Protein AF-A0A521XWM6-F1 (afdb_monomer_lite)

Structure (mmCIF, N/CA/C/O backbone):
data_AF-A0A521XWM6-F1
#
_entry.id   AF-A0A521XWM6-F1
#
loop_
_atom_site.group_PDB
_atom_site.id
_atom_site.type_symbol
_atom_site.label_atom_id
_atom_site.label_alt_id
_atom_site.label_comp_id
_atom_site.label_asym_id
_atom_site.label_entity_id
_atom_site.label_seq_id
_atom_site.pdbx_PDB_ins_code
_atom_site.Cartn_x
_atom_site.Cartn_y
_atom_site.Cartn_z
_atom_site.occupancy
_atom_site.B_iso_or_equiv
_atom_site.auth_seq_id
_atom_site.auth_comp_id
_atom_site.auth_asym_id
_atom_site.auth_atom_id
_atom_site.pdbx_PDB_model_num
ATOM 1 N N . MET A 1 1 ? 26.486 5.730 -2.552 1.00 58.91 1 MET A N 1
ATOM 2 C CA . MET A 1 1 ? 26.182 5.832 -1.107 1.00 58.91 1 MET A CA 1
ATOM 3 C C . MET A 1 1 ? 24.950 4.977 -0.850 1.00 58.91 1 MET A C 1
ATOM 5 O O . MET A 1 1 ? 23.990 5.140 -1.590 1.00 58.91 1 MET A O 1
ATOM 9 N N . ILE A 1 2 ? 24.988 4.027 0.088 1.00 68.50 2 ILE A N 1
ATOM 10 C CA . ILE A 1 2 ? 23.819 3.185 0.405 1.00 68.50 2 ILE A CA 1
ATOM 11 C C . ILE A 1 2 ? 22.972 3.941 1.436 1.00 68.50 2 ILE A C 1
ATOM 13 O O . ILE A 1 2 ? 23.490 4.347 2.475 1.00 68.50 2 ILE A O 1
ATOM 17 N N . LYS A 1 3 ? 21.696 4.186 1.127 1.00 70.00 3 LYS A N 1
ATOM 18 C CA . LYS A 1 3 ? 20.753 4.916 1.987 1.00 70.00 3 LYS A CA 1
ATOM 19 C C . LYS A 1 3 ? 20.138 3.929 2.991 1.00 70.00 3 LYS A C 1
ATOM 21 O O . LYS A 1 3 ? 19.485 2.985 2.572 1.00 70.00 3 LYS A O 1
ATOM 26 N N . LEU A 1 4 ? 20.383 4.120 4.293 1.00 76.81 4 LEU A N 1
ATOM 27 C 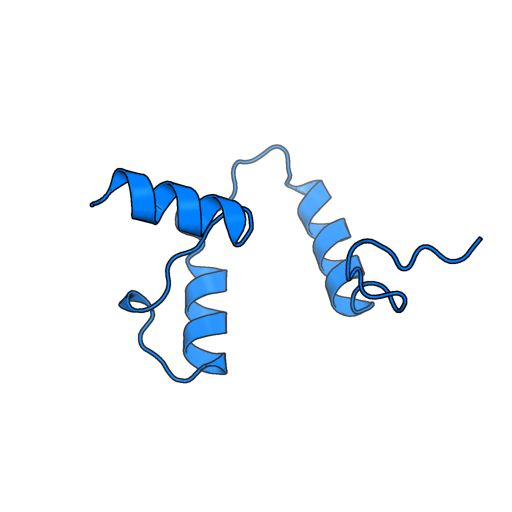CA . LEU A 1 4 ? 19.952 3.196 5.367 1.00 76.81 4 LEU A CA 1
ATOM 28 C C . LEU A 1 4 ? 19.133 3.865 6.488 1.00 76.81 4 LEU A C 1
ATOM 30 O O . LEU A 1 4 ? 18.746 3.203 7.441 1.00 76.81 4 LEU A O 1
ATOM 34 N N . ALA A 1 5 ? 18.869 5.171 6.406 1.00 82.69 5 ALA A N 1
ATOM 35 C CA . ALA A 1 5 ? 18.305 5.928 7.529 1.00 82.69 5 ALA A CA 1
ATOM 36 C C . ALA A 1 5 ? 16.776 5.804 7.693 1.00 82.69 5 ALA A C 1
ATOM 38 O O . ALA A 1 5 ? 16.259 6.127 8.756 1.00 82.69 5 ALA A O 1
ATOM 39 N N . ASN A 1 6 ? 16.055 5.348 6.662 1.00 85.50 6 ASN A N 1
ATOM 40 C CA . ASN A 1 6 ? 14.593 5.487 6.583 1.00 85.50 6 ASN A CA 1
ATOM 41 C C . ASN A 1 6 ? 13.824 4.151 6.595 1.00 85.50 6 ASN A C 1
ATOM 43 O O . ASN A 1 6 ? 12.645 4.136 6.259 1.00 85.50 6 ASN A O 1
ATOM 47 N N . ASN A 1 7 ? 14.473 3.028 6.932 1.00 89.62 7 ASN A N 1
ATOM 48 C CA . ASN A 1 7 ? 13.870 1.681 6.891 1.00 89.62 7 ASN A CA 1
ATOM 49 C C . ASN A 1 7 ? 13.305 1.275 5.508 1.00 89.62 7 ASN A C 1
ATOM 51 O O . ASN A 1 7 ? 12.426 0.421 5.410 1.00 89.62 7 ASN A O 1
ATOM 55 N N . GLU A 1 8 ? 13.807 1.880 4.428 1.00 91.81 8 GLU A N 1
ATOM 56 C CA . GLU A 1 8 ? 13.474 1.503 3.052 1.00 91.81 8 GLU A CA 1
ATOM 57 C C . GLU A 1 8 ? 14.078 0.122 2.739 1.00 91.81 8 GLU A C 1
ATOM 59 O O . GLU A 1 8 ? 15.207 -0.174 3.133 1.00 91.81 8 GLU A O 1
ATOM 64 N N . ASN A 1 9 ? 13.351 -0.730 2.010 1.00 90.44 9 ASN A N 1
ATOM 65 C CA . ASN A 1 9 ? 13.885 -2.023 1.581 1.00 90.44 9 ASN A CA 1
ATOM 66 C C . ASN A 1 9 ? 14.914 -1.824 0.445 1.00 90.44 9 ASN A C 1
ATOM 68 O O . ASN A 1 9 ? 14.514 -1.428 -0.655 1.00 90.44 9 ASN A O 1
ATOM 72 N N . PRO A 1 10 ? 16.210 -2.142 0.647 1.00 90.12 10 PRO A N 1
ATOM 73 C CA . PRO A 1 10 ? 17.244 -1.919 -0.364 1.00 90.12 10 PRO A CA 1
ATOM 74 C C . PRO A 1 10 ? 17.126 -2.852 -1.577 1.00 90.12 10 PRO A C 1
ATOM 76 O O . PRO A 1 10 ? 17.746 -2.585 -2.603 1.00 90.12 10 PRO A O 1
ATOM 79 N N . LEU A 1 11 ? 16.344 -3.934 -1.481 1.00 92.31 11 LEU A N 1
ATOM 80 C CA . LEU A 1 11 ? 16.103 -4.861 -2.591 1.00 92.31 11 LEU A CA 1
ATOM 81 C C . LEU A 1 11 ? 15.151 -4.283 -3.648 1.00 92.31 11 LEU A C 1
ATOM 83 O O . LEU A 1 11 ? 15.084 -4.804 -4.759 1.00 92.31 11 LEU A O 1
ATOM 87 N N . GLY A 1 12 ? 14.418 -3.218 -3.310 1.00 92.38 12 GLY A N 1
ATOM 88 C CA . GLY A 1 12 ? 13.339 -2.707 -4.144 1.00 92.38 12 GLY A CA 1
ATOM 89 C C . GLY A 1 12 ? 12.092 -3.606 -4.135 1.00 92.38 12 GLY A C 1
ATOM 90 O O . GLY A 1 12 ? 12.009 -4.576 -3.375 1.00 92.38 12 GLY A O 1
ATOM 91 N N . PRO A 1 13 ? 11.074 -3.259 -4.940 1.00 95.25 13 PRO A N 1
ATOM 92 C CA . PRO A 1 13 ? 9.846 -4.036 -5.043 1.00 95.25 13 PRO A CA 1
ATOM 93 C C . PRO A 1 13 ? 10.059 -5.334 -5.834 1.00 95.25 13 PRO A C 1
ATOM 95 O O . PRO A 1 13 ? 11.002 -5.473 -6.610 1.00 95.25 13 PRO A O 1
ATOM 98 N N . SER A 1 14 ? 9.120 -6.271 -5.693 1.00 97.56 14 SER A N 1
ATOM 99 C CA . SER A 1 14 ? 9.051 -7.457 -6.554 1.00 97.56 14 SER A CA 1
ATOM 100 C C . SER A 1 14 ? 9.018 -7.062 -8.044 1.00 97.56 14 SER A C 1
ATOM 102 O O . SER A 1 14 ? 8.264 -6.149 -8.398 1.00 97.56 14 SER A O 1
ATOM 104 N N . PRO A 1 15 ? 9.733 -7.770 -8.944 1.00 97.81 15 PRO A N 1
ATOM 105 C CA . PRO A 1 15 ? 9.647 -7.535 -10.388 1.00 97.81 15 PRO A CA 1
ATOM 106 C C . PRO A 1 15 ? 8.215 -7.622 -10.938 1.00 97.81 15 PRO A C 1
ATOM 108 O O . PRO A 1 15 ? 7.846 -6.858 -11.827 1.00 97.81 15 PRO A O 1
ATOM 111 N N . LEU A 1 16 ? 7.383 -8.505 -10.371 1.00 98.06 16 LEU A N 1
ATOM 112 C CA . LEU A 1 16 ? 5.969 -8.630 -10.743 1.00 98.06 16 LEU A CA 1
ATOM 113 C C . LEU A 1 16 ? 5.159 -7.398 -10.323 1.00 98.06 16 LEU A C 1
ATOM 115 O O . LEU A 1 16 ? 4.318 -6.922 -11.082 1.00 98.06 16 LEU A O 1
ATOM 119 N N . ALA A 1 17 ? 5.440 -6.853 -9.136 1.00 96.94 17 ALA A N 1
ATOM 120 C CA . ALA A 1 17 ? 4.789 -5.638 -8.653 1.00 96.94 17 ALA A CA 1
ATOM 121 C C . ALA A 1 17 ? 5.193 -4.418 -9.493 1.00 96.94 17 ALA A C 1
ATOM 123 O O . ALA A 1 17 ? 4.349 -3.581 -9.803 1.00 96.94 17 ALA A O 1
ATOM 124 N N . LEU A 1 18 ? 6.461 -4.341 -9.911 1.00 97.88 18 LEU A N 1
ATOM 125 C CA . LEU A 1 18 ? 6.940 -3.278 -10.792 1.00 97.88 18 LEU A CA 1
ATOM 126 C C . LEU A 1 18 ? 6.245 -3.320 -12.162 1.00 97.88 18 LEU A C 1
ATOM 128 O O . LEU A 1 18 ? 5.778 -2.285 -12.632 1.00 97.88 18 LEU A O 1
ATOM 132 N N . ALA A 1 19 ? 6.127 -4.503 -12.773 1.00 98.00 19 ALA A N 1
ATOM 133 C CA . ALA A 1 19 ? 5.420 -4.671 -14.043 1.00 98.00 19 ALA A CA 1
ATOM 134 C C . ALA A 1 19 ? 3.930 -4.296 -13.929 1.00 98.00 19 ALA A C 1
ATOM 136 O O . ALA A 1 19 ? 3.409 -3.564 -14.770 1.00 98.00 19 ALA A O 1
ATOM 137 N N . ALA A 1 20 ? 3.254 -4.731 -12.859 1.00 96.44 20 ALA A N 1
ATOM 138 C CA . ALA A 1 20 ? 1.858 -4.373 -12.602 1.00 96.44 20 ALA A CA 1
ATOM 139 C C . ALA A 1 20 ? 1.674 -2.856 -12.406 1.00 96.44 20 ALA A C 1
ATOM 141 O O . ALA A 1 20 ? 0.750 -2.269 -12.968 1.00 96.44 20 ALA A O 1
ATOM 142 N N . ALA A 1 21 ? 2.581 -2.204 -11.669 1.00 96.38 21 ALA A N 1
ATOM 143 C CA . ALA A 1 21 ? 2.556 -0.757 -11.473 1.00 96.38 21 ALA A CA 1
ATOM 144 C C . ALA A 1 21 ? 2.735 0.003 -12.796 1.00 96.38 21 ALA A C 1
ATOM 146 O O . ALA A 1 21 ? 1.986 0.936 -13.071 1.00 96.38 21 ALA A O 1
ATOM 147 N N . GLN A 1 22 ? 3.677 -0.420 -13.645 1.00 97.12 22 GLN A N 1
ATOM 148 C CA . GLN A 1 22 ? 3.876 0.173 -14.972 1.00 97.12 22 GLN A CA 1
ATOM 149 C C . GLN A 1 22 ? 2.627 0.049 -15.848 1.00 97.12 22 GLN A C 1
ATOM 151 O O . GLN A 1 22 ? 2.243 1.015 -16.505 1.00 97.12 22 GLN A O 1
ATOM 156 N N . GLN A 1 23 ? 1.958 -1.105 -15.821 1.00 96.56 23 GLN A N 1
ATOM 157 C CA . GLN A 1 23 ? 0.719 -1.309 -16.564 1.00 96.56 23 GLN A CA 1
ATOM 158 C C . GLN A 1 23 ? -0.414 -0.405 -16.053 1.00 96.56 23 GLN A C 1
ATOM 160 O O . GLN A 1 23 ? -1.137 0.183 -16.856 1.00 96.56 23 GLN A O 1
ATOM 165 N N . ALA A 1 24 ? -0.547 -0.246 -14.732 1.00 94.50 24 ALA A N 1
ATOM 166 C CA . ALA A 1 24 ? -1.571 0.604 -14.124 1.00 94.50 24 ALA A CA 1
ATOM 167 C C . ALA A 1 24 ? -1.421 2.092 -14.500 1.00 94.50 24 ALA A C 1
ATOM 169 O O . ALA A 1 24 ? -2.418 2.812 -14.586 1.00 94.50 24 ALA A O 1
ATOM 170 N N . LEU A 1 25 ? -0.197 2.559 -14.785 1.00 96.19 25 LEU A N 1
ATOM 171 C CA . LEU A 1 25 ? 0.045 3.942 -15.215 1.00 96.19 25 LEU A CA 1
ATOM 172 C C . LEU A 1 25 ? -0.645 4.287 -16.542 1.00 96.19 25 LEU A C 1
ATOM 174 O O . LEU A 1 25 ? -1.029 5.442 -16.732 1.00 96.19 25 LEU A O 1
ATOM 178 N N . ILE A 1 26 ? -0.856 3.314 -17.435 1.00 96.88 26 ILE A N 1
ATOM 179 C CA . ILE A 1 26 ? -1.501 3.536 -18.741 1.00 96.88 26 ILE A CA 1
ATOM 180 C C . ILE A 1 26 ? -2.942 4.048 -18.563 1.00 96.88 26 ILE A C 1
ATOM 182 O O . ILE A 1 26 ? -3.393 4.923 -19.302 1.00 96.88 26 ILE A O 1
ATOM 186 N N . SER A 1 27 ? -3.651 3.566 -17.541 1.00 94.06 27 SER A N 1
ATOM 187 C CA . SER A 1 27 ? -5.026 3.967 -17.217 1.00 94.06 27 SER A CA 1
ATOM 188 C C . SER A 1 27 ? -5.121 5.029 -16.114 1.00 94.06 27 SER A C 1
ATOM 190 O O . SER A 1 27 ? -6.218 5.310 -15.641 1.00 94.06 27 SER A O 1
ATOM 192 N N . SER A 1 28 ? -4.009 5.654 -15.711 1.00 93.56 28 SER A N 1
ATOM 193 C CA . SER A 1 28 ? -3.966 6.609 -14.582 1.00 93.56 28 SER A CA 1
ATOM 194 C C . SER A 1 28 ? -4.776 7.900 -14.773 1.00 93.56 28 SER A C 1
ATOM 196 O O . SER A 1 28 ? -4.975 8.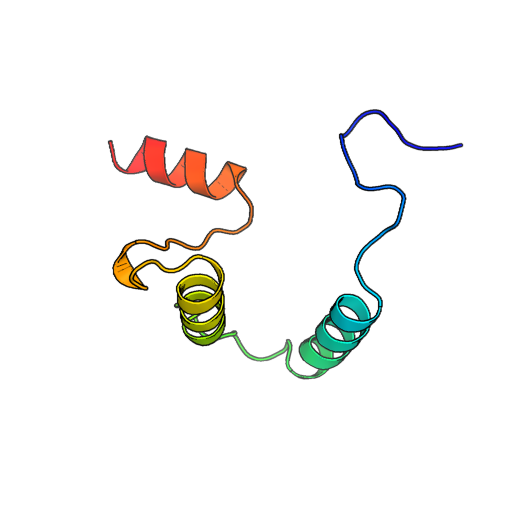648 -13.819 1.00 93.56 28 SER A O 1
ATOM 198 N N . HIS A 1 29 ? -5.264 8.167 -15.987 1.00 95.12 29 HIS A N 1
ATOM 199 C CA . HIS A 1 29 ? -6.169 9.282 -16.280 1.00 95.12 29 HIS A CA 1
ATOM 200 C C . HIS A 1 29 ? -7.601 9.042 -15.770 1.00 95.12 29 HIS A C 1
ATOM 202 O O . HIS A 1 29 ? -8.401 9.976 -15.721 1.00 95.12 29 HIS A O 1
ATOM 208 N N . HIS A 1 30 ? -7.926 7.809 -15.379 1.00 93.19 30 HIS A N 1
ATOM 209 C CA . HIS A 1 30 ? -9.150 7.475 -14.670 1.00 93.19 30 HIS A CA 1
ATOM 210 C C . HIS A 1 30 ? -8.885 7.362 -13.173 1.00 93.19 30 HIS A C 1
ATOM 212 O O . HIS A 1 30 ? -7.865 6.819 -12.744 1.00 93.19 30 HIS A O 1
ATOM 218 N N . TYR A 1 31 ? -9.838 7.833 -12.369 1.00 90.31 31 TYR A N 1
ATOM 219 C CA . TYR A 1 31 ? -9.825 7.521 -10.947 1.00 90.31 31 TYR A CA 1
ATOM 220 C C . TYR A 1 31 ? -9.929 6.000 -10.753 1.00 90.31 31 TYR A C 1
ATOM 222 O O . TYR A 1 31 ? -10.733 5.361 -11.439 1.00 90.31 31 TYR A O 1
ATOM 230 N N . PRO A 1 32 ? -9.139 5.417 -9.834 1.00 87.38 32 PRO A N 1
ATOM 231 C CA . PRO A 1 32 ? -9.283 4.014 -9.476 1.00 87.38 32 PRO A CA 1
ATOM 232 C C . PRO A 1 32 ? -10.604 3.786 -8.731 1.00 87.38 32 PRO A C 1
ATOM 234 O O . PRO A 1 32 ? -11.292 4.736 -8.347 1.00 87.38 32 PRO A O 1
ATOM 237 N N . ASP A 1 33 ? -10.933 2.520 -8.476 1.00 88.81 33 ASP A N 1
ATOM 238 C CA . ASP A 1 33 ? -11.999 2.177 -7.536 1.00 88.81 33 ASP A CA 1
ATOM 239 C C . ASP A 1 33 ? -11.749 2.861 -6.182 1.00 88.81 33 ASP A C 1
ATOM 241 O O . ASP A 1 33 ? -10.769 2.577 -5.487 1.00 88.81 33 ASP A O 1
ATOM 245 N N . SER A 1 34 ? -12.661 3.760 -5.809 1.00 84.44 34 SER A N 1
ATOM 246 C CA . SER A 1 34 ? -12.565 4.581 -4.604 1.00 84.44 34 SER A CA 1
ATOM 247 C C . SER A 1 34 ? -12.612 3.770 -3.309 1.00 84.44 34 SER A C 1
ATOM 249 O O . SER A 1 34 ? -12.164 4.261 -2.275 1.00 84.44 34 SER A O 1
ATOM 251 N N . HIS A 1 35 ? -13.117 2.534 -3.350 1.00 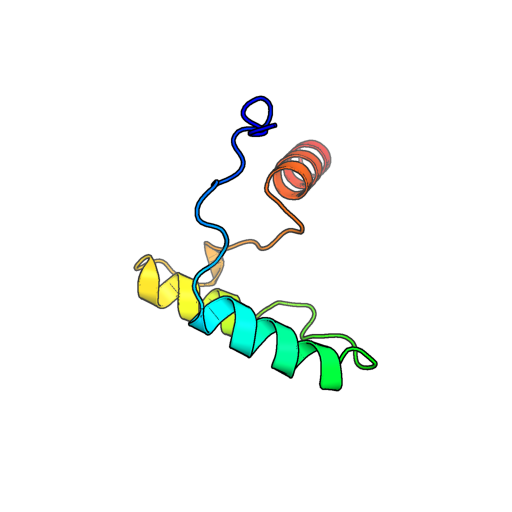89.31 35 HIS A N 1
ATOM 252 C CA . HIS A 1 35 ? -13.202 1.655 -2.184 1.00 89.31 35 HIS A CA 1
ATOM 253 C C . HIS A 1 35 ? -12.079 0.608 -2.136 1.00 89.31 35 HIS A C 1
ATOM 255 O O . HIS A 1 35 ? -11.935 -0.078 -1.117 1.00 89.31 35 HIS A O 1
ATOM 261 N N . GLY A 1 36 ? -11.285 0.485 -3.207 1.00 93.94 36 GLY A N 1
ATOM 262 C CA . GLY A 1 36 ? -10.221 -0.510 -3.344 1.00 93.94 36 GLY A CA 1
ATOM 263 C C . GLY A 1 36 ? -10.710 -1.948 -3.149 1.00 93.94 36 GLY A C 1
ATOM 264 O O . GLY A 1 36 ? -10.029 -2.749 -2.509 1.00 93.94 36 GLY A O 1
ATOM 265 N N . HIS A 1 37 ? -11.899 -2.266 -3.658 1.00 95.44 37 HIS A N 1
ATOM 266 C CA . HIS A 1 37 ? -12.595 -3.537 -3.502 1.00 95.44 37 HIS A CA 1
ATOM 267 C C . HIS A 1 37 ? -11.720 -4.729 -3.891 1.00 95.44 37 HIS A C 1
ATOM 269 O O . HIS A 1 37 ? -11.557 -5.646 -3.089 1.00 95.44 37 HIS A O 1
ATOM 275 N N . GLU A 1 38 ? -11.093 -4.698 -5.071 1.00 95.19 38 GLU A N 1
ATOM 276 C CA . GLU A 1 38 ? -10.223 -5.790 -5.534 1.00 95.19 38 GLU A CA 1
ATOM 277 C C . GLU A 1 38 ? -9.0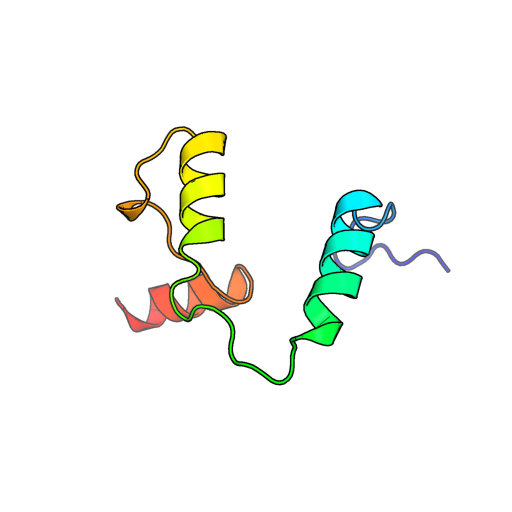56 -6.045 -4.568 1.00 95.19 38 GLU A C 1
ATOM 279 O O . GLU A 1 38 ? -8.786 -7.189 -4.198 1.00 95.19 38 GLU A O 1
ATOM 284 N N . LEU A 1 39 ? -8.409 -4.976 -4.088 1.00 96.12 39 LEU A N 1
ATOM 285 C CA . LEU A 1 39 ? -7.320 -5.076 -3.117 1.00 96.12 39 LEU A CA 1
ATOM 286 C C . LEU A 1 39 ? -7.818 -5.616 -1.770 1.00 96.12 39 LEU A C 1
ATOM 288 O O . LEU A 1 39 ? -7.175 -6.490 -1.190 1.00 96.12 39 LEU A O 1
ATOM 292 N N . LYS A 1 40 ? -8.969 -5.140 -1.277 1.00 97.56 40 LYS A N 1
ATOM 293 C CA . LYS A 1 40 ? -9.569 -5.639 -0.030 1.00 97.56 40 LYS A CA 1
ATOM 294 C C . LYS A 1 40 ? -9.913 -7.121 -0.116 1.00 97.56 40 LYS A C 1
ATOM 296 O O . LYS A 1 40 ? -9.624 -7.849 0.827 1.00 97.56 40 LYS A O 1
ATOM 301 N N . MET A 1 41 ? -10.478 -7.577 -1.233 1.00 98.00 41 MET A N 1
ATOM 302 C CA . MET A 1 41 ? -10.800 -8.991 -1.441 1.00 98.00 41 MET A CA 1
ATOM 303 C C . MET A 1 41 ? -9.538 -9.859 -1.476 1.00 98.00 41 MET A C 1
ATOM 305 O O . MET A 1 41 ? -9.480 -10.887 -0.801 1.00 98.00 41 MET A O 1
ATOM 309 N N . ALA A 1 42 ? -8.499 -9.423 -2.197 1.00 98.00 42 ALA A N 1
ATOM 310 C CA . ALA A 1 42 ? -7.222 -10.132 -2.247 1.00 98.00 42 ALA A CA 1
ATOM 311 C C . ALA A 1 42 ? -6.552 -10.221 -0.862 1.00 98.00 42 ALA A C 1
ATOM 313 O O . ALA A 1 42 ? -6.086 -11.290 -0.463 1.00 98.00 42 ALA A O 1
ATOM 314 N N . LEU A 1 43 ? -6.546 -9.120 -0.104 1.00 98.19 43 LEU A N 1
ATOM 315 C CA . LEU A 1 43 ? -6.008 -9.077 1.257 1.00 98.19 43 LEU A CA 1
ATOM 316 C C . LEU A 1 43 ? -6.834 -9.915 2.236 1.00 98.19 43 LEU A C 1
ATOM 318 O O . LEU A 1 43 ? -6.253 -10.625 3.047 1.00 98.19 43 LEU A O 1
ATOM 322 N N . SER A 1 44 ? -8.164 -9.867 2.149 1.00 98.56 44 SER A N 1
ATOM 323 C CA . SER A 1 44 ? -9.076 -10.680 2.964 1.00 98.56 44 SER A CA 1
ATOM 324 C C . SER A 1 44 ? -8.771 -12.168 2.809 1.00 98.56 44 SER A C 1
ATOM 326 O O . SER A 1 44 ? -8.614 -12.868 3.809 1.00 98.56 44 SER A O 1
ATOM 328 N N . HIS A 1 45 ? -8.589 -12.631 1.569 1.00 98.44 45 HIS A N 1
ATOM 329 C CA . HIS A 1 45 ? -8.204 -14.012 1.294 1.00 98.44 45 HIS A CA 1
ATOM 330 C C . HIS A 1 45 ? -6.804 -14.342 1.830 1.00 98.44 45 HIS A C 1
ATOM 332 O O . HIS A 1 45 ? -6.626 -15.357 2.499 1.00 98.44 45 HIS A O 1
ATOM 338 N N . PHE A 1 46 ? -5.817 -13.477 1.575 1.00 98.50 46 PHE A N 1
ATOM 339 C CA . PHE A 1 46 ? -4.431 -13.691 2.003 1.00 98.50 46 PHE A CA 1
ATOM 340 C C . PHE A 1 46 ? -4.268 -13.717 3.531 1.00 98.50 46 PHE A C 1
ATOM 342 O O . PHE A 1 46 ? -3.509 -14.524 4.061 1.00 98.50 46 PHE A O 1
ATOM 349 N N . LEU A 1 47 ? -4.979 -12.838 4.239 1.00 98.38 47 LEU A N 1
ATOM 350 C CA . LEU A 1 47 ? -4.905 -12.678 5.693 1.00 98.38 47 LEU A CA 1
ATOM 351 C C . LEU A 1 47 ? -5.919 -13.550 6.449 1.00 98.38 47 LEU A C 1
ATOM 353 O O . LEU A 1 47 ? -5.844 -13.624 7.673 1.00 98.38 47 LEU A O 1
ATOM 357 N N . ASN A 1 48 ? -6.850 -14.202 5.744 1.00 98.31 48 ASN A N 1
ATOM 358 C CA . ASN A 1 48 ? -7.947 -14.991 6.312 1.00 98.31 48 ASN A CA 1
ATOM 359 C C . ASN A 1 48 ? -8.820 -14.193 7.305 1.00 98.31 48 ASN A C 1
ATOM 361 O O . ASN A 1 48 ? -9.086 -14.628 8.427 1.00 98.31 48 ASN A O 1
ATOM 365 N N . VAL A 1 49 ? -9.257 -13.005 6.885 1.00 98.62 49 VAL A N 1
ATOM 366 C CA . VAL A 1 49 ? -10.162 -12.116 7.640 1.00 98.62 49 VAL A CA 1
ATOM 367 C C . VAL A 1 49 ? -11.313 -11.662 6.753 1.00 98.62 49 VAL A C 1
ATOM 369 O O . VAL A 1 49 ? -11.220 -11.744 5.530 1.00 98.62 49 VAL A O 1
ATOM 372 N N . LEU A 1 50 ? -12.394 -11.151 7.340 1.00 98.31 50 LEU A N 1
ATOM 373 C CA . LEU A 1 50 ? -13.502 -10.596 6.566 1.00 98.31 50 LEU A CA 1
ATOM 374 C C . LEU A 1 50 ? -13.098 -9.265 5.892 1.00 98.31 50 LEU A C 1
ATOM 376 O O . LEU A 1 50 ? -12.345 -8.492 6.494 1.00 98.31 50 LEU A O 1
ATOM 380 N N . PRO A 1 51 ? -13.594 -8.946 4.679 1.00 96.94 51 PRO A N 1
ATOM 381 C CA . PRO A 1 51 ? -13.305 -7.673 4.006 1.00 96.94 51 PRO A CA 1
ATOM 382 C C . PRO A 1 51 ? -13.656 -6.433 4.843 1.00 96.94 51 PRO A C 1
ATOM 384 O O . PRO A 1 51 ? -12.986 -5.406 4.744 1.00 96.94 51 PRO A O 1
ATOM 387 N N . GLU A 1 52 ? -14.674 -6.528 5.703 1.00 96.88 52 GLU A N 1
ATOM 388 C CA . GLU A 1 52 ? -15.122 -5.469 6.616 1.00 96.88 52 GLU A CA 1
ATOM 389 C C . GLU A 1 52 ? -14.100 -5.168 7.721 1.00 96.88 52 GLU A C 1
ATOM 391 O O . GLU A 1 52 ? -14.127 -4.093 8.314 1.00 96.88 52 GLU A O 1
ATOM 396 N N . GLN A 1 53 ? -13.170 -6.092 7.980 1.00 97.56 53 GLN A N 1
ATOM 397 C CA . GLN A 1 53 ? -12.065 -5.900 8.920 1.00 97.56 53 GLN A CA 1
ATOM 398 C C . GLN A 1 53 ? -10.873 -5.165 8.281 1.00 97.56 53 GLN A C 1
ATOM 400 O O . GLN A 1 53 ? -9.851 -4.979 8.940 1.00 97.56 53 GLN A O 1
ATOM 405 N N . ILE A 1 54 ? -10.974 -4.756 7.007 1.00 97.12 54 ILE A N 1
ATOM 406 C CA . ILE A 1 54 ? -9.893 -4.110 6.257 1.00 97.12 54 ILE A CA 1
ATOM 407 C C . ILE A 1 54 ? -10.276 -2.676 5.873 1.00 97.12 54 ILE A C 1
ATOM 409 O O . ILE A 1 54 ? -11.190 -2.419 5.078 1.00 97.12 54 ILE A O 1
ATOM 413 N N . THR A 1 55 ? -9.470 -1.732 6.358 1.00 95.19 55 THR A N 1
ATOM 414 C CA . THR A 1 55 ? -9.469 -0.330 5.925 1.00 95.19 55 THR A CA 1
ATOM 415 C C . THR A 1 55 ? -8.209 -0.052 5.115 1.00 95.19 55 THR A C 1
ATOM 417 O O . THR A 1 55 ? -7.118 -0.481 5.484 1.00 95.19 55 THR A O 1
ATOM 420 N N . LEU A 1 56 ? -8.364 0.662 4.000 1.00 95.69 56 LEU A N 1
ATOM 421 C CA . LEU A 1 56 ? -7.256 1.096 3.153 1.00 95.69 56 LEU A CA 1
ATOM 422 C C . LEU A 1 56 ? -6.946 2.570 3.423 1.00 95.69 56 LEU A C 1
ATOM 424 O O . LEU A 1 56 ? -7.850 3.352 3.709 1.00 95.69 56 LEU A O 1
ATOM 428 N N . GLY A 1 57 ? -5.675 2.941 3.305 1.00 94.06 57 GLY A N 1
ATOM 429 C CA . GLY A 1 57 ? -5.195 4.314 3.434 1.00 94.06 57 GLY A CA 1
ATOM 430 C C . GLY A 1 57 ? -3.925 4.512 2.619 1.00 94.06 57 GLY A C 1
ATOM 431 O O . GLY A 1 57 ? -3.272 3.543 2.222 1.00 94.06 57 GLY A O 1
ATOM 432 N N . ASN A 1 58 ? -3.566 5.769 2.372 1.00 94.00 58 ASN A N 1
ATOM 433 C CA . ASN A 1 58 ? -2.400 6.140 1.569 1.00 94.00 58 ASN A CA 1
ATOM 434 C C . ASN A 1 58 ? -1.111 6.064 2.403 1.00 94.00 58 ASN A C 1
ATOM 436 O O . ASN A 1 58 ? -0.438 7.065 2.631 1.00 94.00 58 ASN A O 1
ATOM 440 N N . GLY A 1 59 ? -0.798 4.863 2.893 1.00 93.69 59 GLY A N 1
ATOM 441 C CA . GLY A 1 59 ? 0.250 4.619 3.884 1.00 93.69 59 GLY A CA 1
ATOM 442 C C . GLY A 1 59 ? -0.290 4.561 5.316 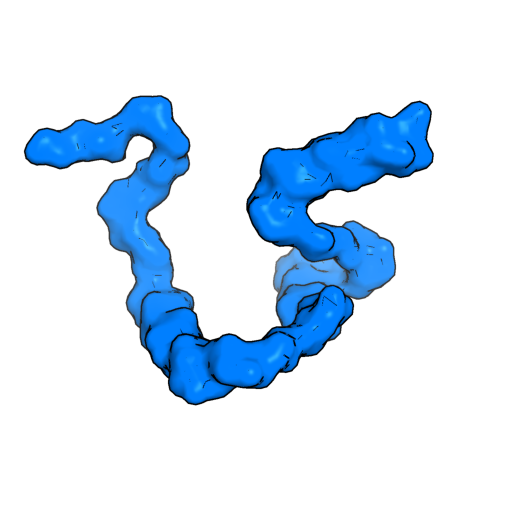1.00 93.69 59 GLY A C 1
ATOM 443 O O . GLY A 1 59 ? -1.396 5.015 5.610 1.00 93.69 59 GLY A O 1
ATOM 444 N N . SER A 1 60 ? 0.495 3.974 6.223 1.00 93.88 60 SER A N 1
ATOM 445 C CA . SER A 1 60 ? 0.100 3.785 7.627 1.00 93.88 60 SER A CA 1
ATOM 446 C C . SER A 1 60 ? -0.060 5.103 8.386 1.00 93.88 60 SER A C 1
ATOM 448 O O . SER A 1 60 ? -0.931 5.196 9.243 1.00 93.88 60 SER A O 1
ATOM 450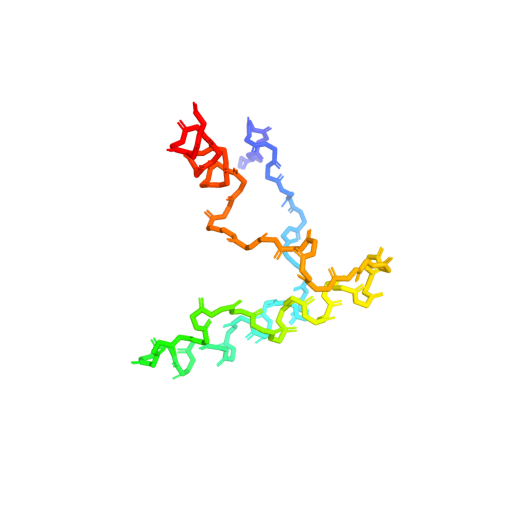 N N . GLU A 1 61 ? 0.718 6.131 8.040 1.00 95.94 61 GLU A N 1
ATOM 451 C CA . GLU A 1 61 ? 0.562 7.490 8.576 1.00 95.94 61 GLU A CA 1
ATOM 452 C C . GLU A 1 61 ? -0.864 8.011 8.359 1.00 95.94 61 GLU A C 1
ATOM 454 O O . GLU A 1 61 ? -1.527 8.430 9.304 1.00 95.94 61 GLU A O 1
ATOM 459 N N . ASN A 1 62 ? -1.390 7.872 7.138 1.00 95.75 62 ASN A N 1
ATOM 460 C CA . ASN A 1 62 ? -2.749 8.297 6.831 1.00 95.75 62 ASN A CA 1
ATOM 461 C C . ASN A 1 62 ? -3.799 7.531 7.656 1.00 95.75 62 ASN A C 1
ATOM 463 O O . ASN A 1 62 ? -4.803 8.115 8.055 1.00 95.75 62 ASN A O 1
ATOM 467 N N . ILE A 1 63 ? -3.566 6.251 7.959 1.00 96.31 63 ILE A N 1
ATOM 468 C CA . ILE A 1 63 ? -4.450 5.479 8.844 1.00 96.31 63 ILE A CA 1
ATOM 469 C C . ILE A 1 63 ? -4.420 6.031 10.275 1.00 96.31 63 ILE A C 1
ATOM 471 O O . ILE A 1 63 ? -5.482 6.180 10.876 1.00 96.31 63 ILE A O 1
ATOM 475 N N . PHE A 1 64 ? -3.246 6.379 10.812 1.00 96.81 64 PHE A N 1
ATOM 476 C CA . PHE A 1 64 ? -3.149 6.996 12.140 1.00 96.81 64 PHE A CA 1
ATOM 477 C C . PHE A 1 64 ? -3.885 8.336 12.209 1.00 96.81 64 PHE A C 1
ATOM 479 O O . PHE A 1 64 ? -4.637 8.563 13.157 1.00 96.81 64 PHE A O 1
ATOM 486 N N . ASP A 1 65 ? -3.754 9.176 11.181 1.00 97.19 65 ASP A N 1
ATOM 487 C CA . ASP A 1 65 ? -4.491 10.440 11.091 1.00 97.19 65 ASP A CA 1
ATOM 488 C C . ASP A 1 65 ? -6.008 10.232 11.071 1.00 97.19 65 ASP A C 1
ATOM 490 O O . ASP A 1 65 ? -6.753 10.989 11.694 1.00 97.19 65 ASP A O 1
ATOM 494 N N . LEU A 1 66 ? -6.487 9.228 10.329 1.00 95.56 66 LEU A N 1
ATOM 495 C CA . LEU A 1 66 ? -7.911 8.901 10.270 1.00 95.56 66 LEU A CA 1
ATOM 496 C C . LEU A 1 66 ? -8.428 8.415 11.626 1.00 95.56 66 LEU A C 1
ATOM 498 O O . LEU A 1 66 ? -9.503 8.837 12.044 1.00 95.56 66 LEU A O 1
ATOM 502 N N . ILE A 1 67 ? -7.653 7.585 12.329 1.00 96.50 67 ILE A N 1
ATOM 503 C CA . ILE A 1 67 ? -7.992 7.120 13.679 1.00 96.50 67 ILE A CA 1
ATOM 504 C C . ILE A 1 67 ? -8.080 8.310 14.642 1.00 96.50 67 ILE A C 1
ATOM 506 O O . ILE A 1 67 ? -9.084 8.441 15.333 1.00 96.50 67 ILE A O 1
ATOM 510 N N . GLY A 1 68 ? -7.092 9.210 14.643 1.00 97.25 68 GLY A N 1
ATOM 511 C CA . GLY A 1 68 ? -7.087 10.390 15.516 1.00 97.25 68 GLY A CA 1
ATOM 512 C C . GLY A 1 68 ? -8.161 11.437 15.198 1.00 97.25 68 GLY A C 1
ATOM 513 O O . GLY A 1 68 ? -8.409 12.318 16.010 1.00 97.25 68 GLY A O 1
ATOM 514 N N . LYS A 1 69 ? -8.792 11.377 14.019 1.00 96.19 69 LYS A N 1
ATOM 515 C CA . LYS A 1 69 ? -9.951 12.216 13.662 1.00 96.19 69 LYS A CA 1
ATOM 516 C C . LYS A 1 69 ? -11.287 11.567 14.016 1.00 96.19 69 LYS A C 1
ATOM 518 O O . LYS A 1 69 ? -12.288 12.273 14.116 1.00 96.19 69 LYS A O 1
ATOM 523 N N . ALA A 1 70 ? -11.325 10.241 14.115 1.00 96.25 70 ALA A N 1
ATOM 524 C CA . ALA A 1 70 ? -12.542 9.481 14.377 1.00 96.25 70 ALA A CA 1
ATOM 525 C C . ALA A 1 70 ? -12.886 9.388 15.873 1.00 96.25 70 ALA A C 1
ATOM 527 O O . ALA A 1 70 ? -14.049 9.154 16.204 1.00 96.25 70 ALA A O 1
ATOM 528 N N . PHE A 1 71 ? -11.893 9.563 16.748 1.00 92.88 71 PHE A N 1
ATOM 529 C CA . PHE A 1 71 ? -11.979 9.436 18.205 1.00 92.88 71 PHE A CA 1
ATOM 530 C C . PHE A 1 71 ? -11.329 10.637 18.891 1.00 92.88 71 PHE A C 1
ATOM 532 O O . PHE A 1 71 ? -11.770 10.964 20.015 1.00 92.88 71 PHE A O 1
#

Secondary structure (DSSP, 8-state):
----TT---TT-S-HHHHHHHHHHHHTTTSPPPTT-HHHHHHHHHHHTS-GGG----SSHHHHHHHHHHH-

Sequence (71 aa):
MIKLANNENPLGPSPLALAAAQQALISSHHYPDSHGHELKMALSHFLNVLPEQITLGNGSENIFDLIGKAF

Foldseek 3Di:
DDDDDPPDDSVDDDPVVVVVVVVVVVVVVDDDDPQCVVVLVVVCVVVVHDSVVDDDDPDVVRVVVVVVVVD

Radius of gyration: 15.59 Å; chains: 1; bounding box: 41×27×37 Å

pLDDT: mean 93.44, std 7.15, range [58.91, 98.62]